Protein AF-A0A091C177-F1 (afdb_monomer_lite)

Foldseek 3Di:
DQDQDLVLLVVVLQDPDQLVNLVVQFVDHSVRSVCVSVVVDPSVPDDPRRRSRSSVVSVVVVVLVVVLVQQQAPFFDDWAADPVRFIKTWGDDPVWIKIQPRQDDNPCVVDVCQNVDSVSSSVSSVPTDPVRIDIGD

Structure (mmCIF, N/CA/C/O backbone):
data_AF-A0A091C177-F1
#
_entry.id   AF-A0A091C177-F1
#
loop_
_atom_site.group_PDB
_atom_site.id
_atom_site.type_symbol
_atom_site.label_atom_id
_atom_site.label_alt_id
_atom_site.label_comp_id
_atom_site.label_asym_id
_atom_site.label_entity_id
_atom_site.label_seq_id
_atom_site.pdbx_PDB_ins_code
_atom_site.Cartn_x
_atom_site.Cartn_y
_atom_site.Cartn_z
_atom_site.occupancy
_atom_site.B_iso_or_equiv
_atom_site.auth_seq_id
_atom_site.auth_comp_id
_atom_site.auth_asym_id
_atom_site.auth_atom_id
_atom_site.pdbx_PDB_model_num
ATOM 1 N N . MET A 1 1 ? -6.325 15.811 11.710 1.00 56.06 1 MET A N 1
ATOM 2 C CA . MET A 1 1 ? -7.305 15.049 12.516 1.00 56.06 1 MET A CA 1
ATOM 3 C C . MET A 1 1 ? -7.537 13.744 11.780 1.00 56.06 1 MET A C 1
ATOM 5 O O . MET A 1 1 ? -8.035 13.809 10.669 1.00 56.06 1 MET A O 1
ATOM 9 N N . THR A 1 2 ? -7.097 12.606 12.321 1.00 72.81 2 THR A N 1
ATOM 10 C CA . THR A 1 2 ? -7.284 11.295 11.669 1.00 72.81 2 THR A CA 1
ATOM 11 C C . THR A 1 2 ? -8.768 10.942 11.681 1.00 72.81 2 THR A C 1
ATOM 13 O O . THR A 1 2 ? -9.380 10.904 12.751 1.00 72.81 2 THR A O 1
ATOM 16 N N . ILE A 1 3 ? -9.354 10.725 10.505 1.00 87.75 3 ILE A N 1
ATOM 17 C CA . ILE A 1 3 ? -10.738 10.261 10.383 1.00 87.75 3 ILE A CA 1
ATOM 18 C C . ILE A 1 3 ? -10.734 8.756 10.652 1.00 87.75 3 ILE A C 1
ATOM 20 O O . ILE A 1 3 ? -9.985 8.013 10.029 1.00 87.75 3 ILE A O 1
ATOM 24 N N . ILE A 1 4 ? -11.548 8.297 11.602 1.00 92.19 4 ILE A N 1
ATOM 25 C CA . ILE A 1 4 ? -11.639 6.871 11.932 1.00 92.19 4 ILE A CA 1
ATOM 26 C C . ILE A 1 4 ? -12.693 6.213 11.040 1.00 92.19 4 ILE A C 1
ATOM 28 O O . ILE A 1 4 ? -13.881 6.503 11.179 1.00 92.19 4 ILE A O 1
ATOM 32 N N . ASP A 1 5 ? -12.261 5.288 10.181 1.00 94.62 5 ASP A N 1
ATOM 33 C CA . ASP A 1 5 ? -13.140 4.446 9.364 1.00 94.62 5 ASP A CA 1
ATOM 34 C C . ASP A 1 5 ? -13.092 2.986 9.839 1.00 94.62 5 ASP A C 1
ATOM 36 O O . ASP A 1 5 ? -12.139 2.235 9.613 1.00 94.62 5 ASP A O 1
ATOM 40 N N . THR A 1 6 ? -14.165 2.553 10.497 1.00 93.75 6 THR A N 1
ATOM 41 C CA . THR A 1 6 ? -14.271 1.199 11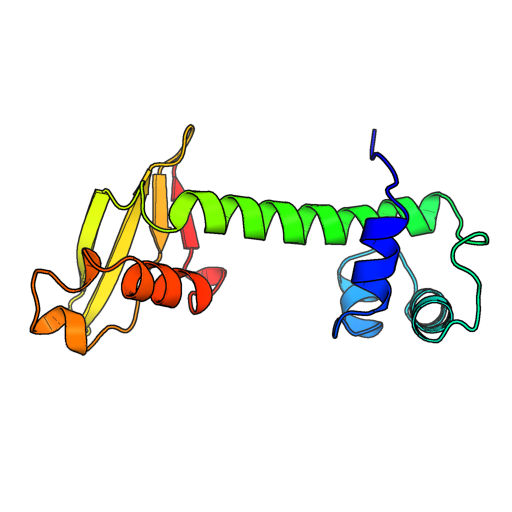.050 1.00 93.75 6 THR A CA 1
ATOM 42 C C . THR A 1 6 ? -14.369 0.110 9.982 1.00 93.75 6 THR A C 1
ATOM 44 O O . THR A 1 6 ? -14.003 -1.033 10.263 1.00 93.75 6 THR A O 1
ATOM 47 N N . LYS A 1 7 ? -14.814 0.422 8.755 1.00 95.81 7 LYS A N 1
ATOM 48 C CA . LYS A 1 7 ? -14.829 -0.548 7.648 1.00 95.81 7 LYS A CA 1
ATOM 49 C C . LYS A 1 7 ? -13.407 -0.857 7.196 1.00 95.81 7 LYS A C 1
ATOM 51 O O . LYS A 1 7 ? -13.072 -2.029 7.025 1.00 95.81 7 LYS A O 1
ATOM 56 N N . LYS A 1 8 ? -12.562 0.169 7.077 1.00 95.50 8 LYS A N 1
ATOM 57 C CA . LYS A 1 8 ? -11.148 0.000 6.716 1.00 95.50 8 LYS A CA 1
ATOM 58 C C . LYS A 1 8 ? -10.370 -0.742 7.800 1.00 95.50 8 LYS A C 1
ATOM 60 O O . LYS A 1 8 ? -9.674 -1.706 7.496 1.00 95.50 8 LYS A O 1
ATOM 65 N N . ILE A 1 9 ? -10.585 -0.401 9.075 1.00 96.44 9 ILE A N 1
ATOM 66 C CA . ILE A 1 9 ? -9.986 -1.152 10.193 1.00 96.44 9 ILE A CA 1
ATOM 67 C C . ILE A 1 9 ? -10.429 -2.623 10.162 1.00 96.44 9 ILE A C 1
ATOM 69 O O . ILE A 1 9 ? -9.623 -3.514 10.410 1.00 96.44 9 ILE A O 1
ATOM 73 N N . ARG A 1 10 ? -11.691 -2.915 9.820 1.00 96.06 10 ARG A N 1
ATOM 74 C CA . ARG A 1 10 ? -12.167 -4.301 9.685 1.00 96.06 10 ARG A CA 1
ATOM 75 C C . ARG A 1 10 ? -11.470 -5.046 8.542 1.00 96.06 10 ARG A C 1
ATOM 77 O O . ARG A 1 10 ? -11.151 -6.217 8.716 1.00 96.06 10 ARG A O 1
ATOM 84 N N . LYS A 1 11 ? -11.202 -4.383 7.412 1.00 95.88 11 LYS A N 1
ATOM 85 C CA . LYS A 1 11 ? -10.398 -4.949 6.315 1.00 95.88 11 LYS A CA 1
ATOM 86 C C . LYS A 1 11 ? -8.978 -5.273 6.794 1.00 95.88 11 LYS A C 1
ATOM 88 O O . LYS A 1 11 ? -8.536 -6.398 6.603 1.00 95.88 11 LYS A O 1
ATOM 93 N N . LEU A 1 12 ? -8.329 -4.344 7.503 1.00 95.19 12 LEU A N 1
ATOM 94 C CA . LEU A 1 12 ? -7.002 -4.544 8.100 1.00 95.19 12 LEU A CA 1
ATOM 95 C C . LEU A 1 12 ? -6.971 -5.697 9.118 1.00 95.19 12 LEU A C 1
ATOM 97 O O . LEU A 1 12 ? -6.009 -6.449 9.172 1.00 95.19 12 LEU A O 1
ATOM 101 N N . LEU A 1 13 ? -8.002 -5.850 9.952 1.00 96.00 13 LEU A N 1
ATOM 102 C CA . LEU A 1 13 ? -8.079 -6.951 10.925 1.00 96.00 13 LEU A CA 1
ATOM 103 C C . LEU A 1 13 ? -8.235 -8.326 10.261 1.00 96.00 13 LEU A C 1
ATOM 105 O O . LEU A 1 13 ? -7.887 -9.331 10.873 1.00 96.00 13 LEU A O 1
ATOM 109 N N . ASN A 1 14 ? -8.759 -8.360 9.037 1.00 95.19 14 ASN A N 1
ATOM 110 C CA . ASN A 1 14 ? -8.968 -9.576 8.259 1.00 95.19 14 ASN A CA 1
ATOM 111 C C . ASN A 1 14 ? -7.861 -9.823 7.218 1.00 95.19 14 ASN A C 1
ATOM 113 O O . ASN A 1 14 ? -8.000 -10.753 6.428 1.00 95.19 14 ASN A O 1
ATOM 117 N N . SER A 1 15 ? -6.808 -9.000 7.176 1.00 92.00 15 SER A N 1
ATOM 118 C CA . SER A 1 15 ? -5.679 -9.195 6.263 1.00 92.00 15 SER A CA 1
ATOM 119 C C . SER A 1 15 ? -4.655 -10.185 6.829 1.00 92.00 15 SER A C 1
ATOM 121 O O . SER A 1 15 ? -4.727 -10.592 7.994 1.00 92.00 15 SER A O 1
ATOM 123 N N . ASP A 1 16 ? -3.655 -10.527 6.016 1.00 91.06 16 ASP A N 1
ATOM 124 C CA . ASP A 1 16 ? -2.530 -11.381 6.415 1.00 91.06 16 ASP A CA 1
ATOM 125 C C . ASP A 1 16 ? -1.514 -10.665 7.328 1.00 91.06 16 ASP A C 1
ATOM 127 O O . ASP A 1 16 ? -0.491 -11.235 7.721 1.00 91.06 16 ASP A O 1
ATOM 131 N N . LEU A 1 17 ? -1.787 -9.412 7.716 1.00 90.38 17 LEU A N 1
ATOM 132 C CA . LEU A 1 17 ? -0.898 -8.644 8.571 1.00 90.38 17 LEU A CA 1
ATOM 133 C C . LEU A 1 17 ? -0.801 -9.274 9.968 1.00 90.38 17 LEU A C 1
ATOM 135 O O . LEU A 1 17 ? -1.779 -9.462 10.702 1.00 90.38 17 LEU A O 1
ATOM 139 N N . THR A 1 18 ? 0.429 -9.593 10.369 1.00 92.06 18 THR A N 1
ATOM 140 C CA . THR A 1 18 ? 0.668 -10.240 11.658 1.00 92.06 18 THR A CA 1
ATOM 141 C C . THR A 1 18 ? 0.549 -9.245 12.808 1.00 92.06 18 THR A C 1
ATOM 143 O O . THR A 1 18 ? 0.972 -8.089 12.723 1.00 92.06 18 THR A O 1
ATOM 146 N N . SER A 1 19 ? 0.069 -9.719 13.961 1.00 91.94 19 SER A N 1
ATOM 147 C CA . SER A 1 19 ? 0.010 -8.891 15.171 1.00 91.94 19 SER A CA 1
ATOM 148 C C . SER A 1 19 ? 1.390 -8.369 15.609 1.00 91.94 19 SER A C 1
ATOM 150 O O . SER A 1 19 ? 1.472 -7.338 16.275 1.00 91.94 19 SER A O 1
ATOM 152 N N . TYR A 1 20 ? 2.471 -9.083 15.263 1.00 90.81 20 TYR A N 1
ATOM 153 C CA . TYR A 1 20 ? 3.849 -8.640 15.497 1.00 90.81 20 TYR A CA 1
ATOM 154 C C . TYR A 1 20 ? 4.188 -7.415 14.644 1.00 90.81 20 TYR A C 1
ATOM 156 O O . TYR A 1 20 ? 4.653 -6.410 15.179 1.00 90.81 20 TYR A O 1
ATOM 164 N N . ARG A 1 21 ? 3.895 -7.466 13.338 1.00 87.31 21 ARG A N 1
ATOM 165 C CA . ARG A 1 21 ? 4.157 -6.355 12.416 1.00 87.31 21 ARG A CA 1
ATOM 166 C C . ARG A 1 21 ? 3.372 -5.104 12.807 1.00 87.31 21 ARG A C 1
ATOM 168 O O . ARG A 1 21 ? 3.950 -4.025 12.855 1.00 87.31 21 ARG A O 1
ATOM 175 N N . VAL A 1 22 ? 2.106 -5.249 13.200 1.00 93.00 22 VAL A N 1
ATOM 176 C CA . VAL A 1 22 ? 1.293 -4.125 13.704 1.00 93.00 22 VAL A CA 1
ATOM 177 C C . VAL A 1 22 ? 1.938 -3.447 14.912 1.00 93.00 22 VAL A C 1
ATOM 179 O O . VAL A 1 22 ? 1.945 -2.220 14.995 1.00 93.00 22 VAL A O 1
ATOM 182 N N . ALA A 1 23 ? 2.503 -4.221 15.841 1.00 90.56 23 ALA A N 1
ATOM 183 C CA . ALA A 1 23 ? 3.166 -3.675 17.024 1.00 90.56 23 ALA A CA 1
ATOM 184 C C . ALA A 1 23 ? 4.501 -2.971 16.711 1.00 90.56 23 ALA A C 1
ATOM 186 O O . ALA A 1 23 ? 4.928 -2.134 17.498 1.00 90.56 23 ALA A O 1
ATOM 187 N N . GLN A 1 24 ? 5.151 -3.294 15.586 1.00 89.38 24 GLN A N 1
ATOM 188 C CA . GLN A 1 24 ? 6.325 -2.557 15.094 1.00 89.38 24 GLN A CA 1
ATOM 189 C C . GLN A 1 24 ? 5.925 -1.225 14.451 1.00 89.38 24 GLN A C 1
ATOM 191 O O . GLN A 1 24 ? 6.602 -0.219 14.633 1.00 89.38 24 GLN A O 1
ATOM 196 N N . LEU A 1 25 ? 4.810 -1.215 13.717 1.00 90.31 25 LEU A N 1
ATOM 197 C CA . LEU A 1 25 ? 4.337 -0.040 12.979 1.00 90.31 25 LEU A CA 1
ATOM 198 C C . LEU A 1 25 ? 3.561 0.956 13.851 1.00 90.31 25 LEU A C 1
ATOM 200 O O . LEU A 1 25 ? 3.379 2.110 13.471 1.00 90.31 25 LEU A O 1
ATOM 204 N N . THR A 1 26 ? 3.066 0.523 15.011 1.00 93.94 26 THR A N 1
ATOM 205 C CA . THR A 1 26 ? 2.142 1.314 15.831 1.00 93.94 26 THR A CA 1
ATOM 206 C C . THR A 1 26 ? 2.409 1.170 17.319 1.00 93.94 26 THR A C 1
ATOM 208 O O . THR A 1 26 ? 3.128 0.290 17.780 1.00 93.94 26 THR A O 1
ATOM 211 N N . LYS A 1 27 ? 1.734 1.995 18.122 1.00 94.69 27 LYS A N 1
ATOM 212 C CA . LYS A 1 27 ? 1.747 1.873 19.589 1.00 94.69 27 LYS A CA 1
ATOM 213 C C . LYS A 1 27 ? 0.760 0.824 20.123 1.00 94.69 27 LYS A C 1
ATOM 215 O O . LYS A 1 27 ? 0.524 0.764 21.336 1.00 94.69 27 LYS A O 1
ATOM 220 N N . VAL A 1 28 ? 0.144 0.019 19.254 1.00 96.56 28 VAL A N 1
ATOM 221 C CA . VAL A 1 28 ? -0.798 -1.035 19.646 1.00 96.56 28 VAL A CA 1
ATOM 222 C C . VAL A 1 28 ? -0.021 -2.281 20.052 1.00 96.56 28 VAL A C 1
ATOM 224 O O . VAL A 1 28 ? 0.712 -2.873 19.270 1.00 96.56 28 VAL A O 1
ATOM 227 N N . LYS A 1 29 ? -0.202 -2.721 21.300 1.00 96.50 29 LYS A N 1
ATOM 228 C CA . LYS A 1 29 ? 0.448 -3.941 21.796 1.00 96.50 29 LYS A CA 1
ATOM 229 C C . LYS A 1 29 ? -0.064 -5.169 21.038 1.00 96.50 29 LYS A C 1
ATOM 231 O O . LYS A 1 29 ? -1.273 -5.316 20.856 1.00 96.50 29 LYS A O 1
ATOM 236 N N . GLN A 1 30 ? 0.832 -6.105 20.727 1.00 96.12 30 GLN A N 1
ATOM 237 C CA . GLN A 1 30 ? 0.514 -7.346 20.010 1.00 96.12 30 GLN A CA 1
ATOM 238 C C . GLN A 1 30 ? -0.718 -8.098 20.567 1.00 96.12 30 GLN A C 1
ATOM 240 O O . GLN A 1 30 ? -1.605 -8.419 19.774 1.00 96.12 30 GLN A O 1
ATOM 245 N N . PRO A 1 31 ? -0.879 -8.317 21.895 1.00 97.06 31 PRO A N 1
ATOM 246 C CA . PRO A 1 31 ? -2.052 -9.027 22.416 1.00 97.06 31 PRO A CA 1
ATOM 247 C C . PRO A 1 31 ? -3.366 -8.262 22.221 1.00 97.06 31 PRO A C 1
ATOM 249 O O . PRO A 1 31 ? -4.429 -8.872 22.173 1.00 97.06 31 PRO A O 1
ATOM 252 N N . VAL A 1 32 ? -3.306 -6.929 22.137 1.00 97.00 32 VAL A N 1
ATOM 253 C CA . VAL A 1 32 ? -4.487 -6.083 21.928 1.00 97.00 32 VAL A CA 1
ATOM 254 C C . VAL A 1 32 ? -4.988 -6.250 20.499 1.00 97.00 32 VAL A C 1
ATOM 256 O O . VAL A 1 32 ? -6.158 -6.564 20.313 1.00 97.00 32 VAL A O 1
ATOM 259 N N . TYR A 1 33 ? -4.110 -6.111 19.502 1.00 97.31 33 TYR A N 1
ATOM 260 C CA . TYR A 1 33 ? -4.486 -6.322 18.102 1.00 97.31 33 TYR A CA 1
ATOM 261 C C . TYR A 1 33 ? -4.951 -7.763 17.851 1.00 97.31 33 TYR A C 1
ATOM 263 O O . TYR A 1 33 ? -6.009 -7.967 17.263 1.00 97.31 33 TYR A O 1
ATOM 271 N N . TYR A 1 34 ? -4.227 -8.755 18.385 1.00 97.06 34 TYR A N 1
ATOM 272 C CA . TYR A 1 34 ? -4.573 -10.172 18.243 1.00 97.06 34 TYR A CA 1
ATOM 273 C C . TYR A 1 34 ? -6.007 -10.487 18.703 1.00 97.06 34 TYR A C 1
ATOM 275 O O . TYR A 1 34 ? -6.724 -11.234 18.040 1.00 97.06 34 TYR A O 1
ATOM 283 N N . ARG A 1 35 ? -6.464 -9.886 19.812 1.00 97.50 35 ARG A N 1
ATOM 284 C CA . ARG A 1 35 ? -7.843 -10.061 20.302 1.00 97.50 35 ARG A CA 1
ATOM 285 C C . ARG A 1 35 ? -8.886 -9.555 19.308 1.00 97.50 35 ARG A C 1
ATOM 287 O O . ARG A 1 35 ? -9.888 -10.236 19.107 1.00 97.50 35 ARG A O 1
ATOM 294 N N . TYR A 1 36 ? -8.658 -8.397 18.687 1.00 97.38 36 TYR A N 1
ATOM 295 C CA . TYR A 1 36 ? -9.551 -7.878 17.647 1.00 97.38 36 TYR A CA 1
ATOM 296 C C . TYR A 1 36 ? -9.500 -8.746 16.385 1.00 97.38 36 TYR A C 1
ATOM 298 O O . TYR A 1 36 ? -10.549 -9.112 15.865 1.00 97.38 36 TYR A O 1
ATOM 306 N N . GLN A 1 37 ? -8.302 -9.147 15.948 1.00 96.38 37 GLN A N 1
ATOM 307 C CA . GLN A 1 37 ? -8.092 -10.004 14.774 1.00 96.38 37 GLN A CA 1
ATOM 308 C C . GLN A 1 37 ? -8.787 -11.368 14.919 1.00 96.38 37 GLN A C 1
ATOM 310 O O . GLN A 1 37 ? -9.349 -11.893 13.967 1.00 96.38 37 GLN A O 1
ATOM 315 N N . LYS A 1 38 ? -8.796 -11.948 16.125 1.00 96.19 38 LYS A N 1
ATOM 316 C CA . LYS A 1 38 ? -9.501 -13.209 16.417 1.00 96.19 38 LYS A CA 1
ATOM 317 C C . LYS A 1 38 ? -10.976 -13.033 16.788 1.00 96.19 38 LYS A C 1
ATOM 319 O O . LYS A 1 38 ? -11.615 -14.013 17.160 1.00 96.19 38 LYS A O 1
ATOM 324 N N . GLY A 1 39 ? -11.510 -11.810 16.755 1.00 94.50 39 GLY A N 1
ATOM 325 C CA . GLY A 1 39 ? -12.892 -11.525 17.154 1.00 94.50 39 GLY A CA 1
ATOM 326 C C . GLY A 1 39 ? -13.183 -11.742 18.645 1.00 94.50 39 GLY A C 1
ATOM 327 O O . GLY A 1 39 ? -14.340 -11.749 19.050 1.00 94.50 39 GLY A O 1
ATOM 328 N N . GLN A 1 40 ? -12.153 -11.894 19.486 1.00 96.81 40 GLN A N 1
ATOM 329 C CA . GLN A 1 40 ? -12.296 -12.025 20.943 1.00 96.81 40 GLN A CA 1
ATOM 330 C C . GLN A 1 40 ? -12.756 -10.717 21.594 1.00 96.81 40 GLN A C 1
ATOM 332 O O . GLN A 1 40 ? -13.230 -10.704 22.727 1.00 96.81 40 GLN A O 1
ATOM 337 N N . THR A 1 41 ? -12.560 -9.591 20.911 1.00 94.88 41 THR A N 1
ATOM 338 C CA . THR A 1 41 ? -13.070 -8.284 21.319 1.00 94.88 41 THR A CA 1
ATOM 339 C C . THR A 1 41 ? -13.777 -7.650 20.121 1.00 94.88 41 THR A C 1
ATOM 341 O O . THR A 1 41 ? -13.152 -7.535 19.065 1.00 94.88 41 THR A O 1
ATOM 344 N N . PRO A 1 42 ? -15.054 -7.244 20.254 1.00 95.19 42 PRO A N 1
ATOM 345 C CA . PRO A 1 42 ? -15.772 -6.547 19.190 1.00 95.19 42 PRO A CA 1
ATOM 346 C C . PRO A 1 42 ? -15.075 -5.237 18.811 1.00 95.19 42 PRO A C 1
ATOM 348 O O . PRO A 1 42 ? -14.548 -4.540 19.683 1.00 95.19 42 PRO A O 1
ATOM 351 N N . ILE A 1 43 ? -15.088 -4.880 17.525 1.00 93.56 43 ILE A N 1
ATOM 352 C CA . ILE A 1 43 ? -14.471 -3.634 17.039 1.00 93.56 43 ILE A CA 1
ATOM 353 C C . ILE A 1 43 ? -15.176 -2.400 17.622 1.00 93.56 43 ILE A C 1
ATOM 355 O O . ILE A 1 43 ? -14.560 -1.358 17.809 1.00 93.56 43 ILE A O 1
ATOM 359 N N . GLU A 1 44 ? -16.453 -2.539 17.976 1.00 93.75 44 GLU A N 1
ATOM 360 C CA . GLU A 1 44 ? -17.284 -1.523 18.620 1.00 93.75 44 GLU A CA 1
ATOM 361 C C . GLU A 1 44 ? -16.750 -1.145 20.015 1.00 93.75 44 GLU A C 1
ATOM 363 O O . GLU A 1 44 ? -16.981 -0.036 20.487 1.00 93.75 44 GLU A O 1
ATOM 368 N N . ASN A 1 45 ? -15.973 -2.036 20.646 1.00 95.62 45 ASN A N 1
ATOM 369 C CA . ASN A 1 45 ? -15.316 -1.802 21.934 1.00 95.62 45 ASN A CA 1
ATOM 370 C C . ASN A 1 45 ? -13.886 -1.242 21.782 1.00 95.62 45 ASN A C 1
ATOM 372 O O . ASN A 1 45 ? -13.149 -1.138 22.767 1.00 95.62 45 ASN A O 1
ATOM 376 N N . MET A 1 46 ? -13.462 -0.901 20.560 1.00 95.69 46 MET A N 1
ATOM 377 C CA . MET A 1 46 ? -12.135 -0.356 20.295 1.00 95.69 46 MET A CA 1
ATOM 378 C C . MET A 1 46 ? -11.993 1.067 20.837 1.00 95.69 46 MET A C 1
ATOM 380 O O . MET A 1 46 ? -12.818 1.943 20.593 1.00 95.69 46 MET A O 1
ATOM 384 N N . THR A 1 47 ? -10.896 1.328 21.550 1.00 96.12 47 THR A N 1
ATOM 385 C CA . THR A 1 47 ? -10.596 2.694 22.005 1.00 96.12 47 THR A CA 1
ATOM 386 C C . THR A 1 47 ? -10.188 3.578 20.827 1.00 96.12 47 THR A C 1
ATOM 388 O O . THR A 1 47 ? -9.486 3.120 19.924 1.00 96.12 47 THR A O 1
ATOM 391 N N . LEU A 1 48 ? -10.522 4.871 20.885 1.00 95.44 48 LEU A N 1
ATOM 392 C CA . LEU A 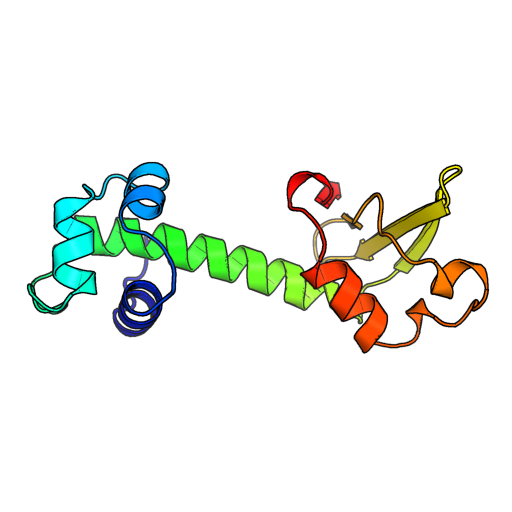1 48 ? -10.127 5.851 19.861 1.00 95.44 48 LEU A CA 1
ATOM 393 C C . LEU A 1 48 ? -8.612 5.875 19.619 1.00 95.44 48 LEU A C 1
ATOM 395 O O . LEU A 1 48 ? -8.169 6.029 18.486 1.00 95.44 48 LEU A O 1
ATOM 399 N N . LYS A 1 49 ? -7.810 5.667 20.672 1.00 95.25 49 LYS A N 1
ATOM 400 C CA . LYS A 1 49 ? -6.350 5.582 20.561 1.00 95.25 49 LYS A CA 1
ATOM 401 C C . LYS A 1 49 ? -5.914 4.399 19.696 1.00 95.25 49 LYS A C 1
ATOM 403 O O . LYS A 1 49 ? -5.053 4.566 18.844 1.00 95.25 49 LYS A O 1
ATOM 408 N N . VAL A 1 50 ? -6.492 3.215 19.914 1.00 96.62 50 VAL A N 1
ATOM 409 C CA . VAL A 1 50 ? -6.180 2.028 19.101 1.00 96.62 50 VAL A CA 1
ATOM 410 C C . VAL A 1 50 ? -6.670 2.234 17.672 1.00 96.62 50 VAL A C 1
ATOM 412 O O . VAL A 1 50 ? -5.901 2.018 16.745 1.00 96.62 50 VAL A O 1
ATOM 415 N N . ALA A 1 51 ? -7.898 2.721 17.495 1.00 97.06 51 ALA A N 1
ATOM 416 C CA . ALA A 1 51 ? -8.458 2.980 16.174 1.00 97.06 51 ALA A CA 1
ATOM 417 C C . ALA A 1 51 ? -7.613 3.981 15.366 1.00 97.06 51 ALA A C 1
ATOM 419 O O . ALA A 1 51 ? -7.308 3.726 14.208 1.00 97.06 51 ALA A O 1
ATOM 420 N N . SER A 1 52 ? -7.168 5.078 15.987 1.00 96.06 52 SER A N 1
ATOM 421 C CA . SER A 1 52 ? -6.303 6.068 15.336 1.00 96.06 52 SER A CA 1
ATOM 422 C C . SER A 1 52 ? -4.942 5.494 14.946 1.00 96.06 52 SER A C 1
ATOM 424 O O . SER A 1 52 ? -4.439 5.826 13.881 1.00 96.06 52 SER A O 1
ATOM 426 N N . GLU A 1 53 ? -4.343 4.638 15.774 1.00 96.44 53 GLU A N 1
ATOM 427 C CA . GLU A 1 53 ? -3.071 3.989 15.441 1.00 96.44 53 GLU A CA 1
ATOM 428 C C . GLU A 1 53 ? -3.221 2.985 14.288 1.00 96.44 53 GLU A C 1
ATOM 430 O O . GLU A 1 53 ? -2.362 2.940 13.416 1.00 96.44 53 GLU A O 1
ATOM 435 N N . LEU A 1 54 ? -4.321 2.226 14.237 1.00 96.38 54 LEU A N 1
ATOM 436 C CA . LEU A 1 54 ? -4.593 1.307 13.126 1.00 96.38 54 LEU A CA 1
ATOM 437 C C . LEU A 1 54 ? -4.903 2.046 11.820 1.00 96.38 54 LEU A C 1
ATOM 439 O O . LEU A 1 54 ? -4.464 1.604 10.763 1.00 96.38 54 LEU A O 1
ATOM 443 N N . MET A 1 55 ? -5.590 3.191 11.888 1.00 95.75 55 MET A N 1
ATOM 444 C CA . MET A 1 55 ? -5.819 4.034 10.711 1.00 95.75 55 MET A CA 1
ATOM 445 C C . MET A 1 55 ? -4.521 4.532 10.075 1.00 95.75 55 MET A C 1
ATOM 447 O O . MET A 1 55 ? -4.492 4.679 8.865 1.00 95.75 55 MET A O 1
ATOM 451 N N . LYS A 1 56 ? -3.433 4.713 10.835 1.00 93.00 56 LYS A N 1
ATOM 452 C CA . LYS A 1 56 ? -2.133 5.070 10.242 1.00 93.00 56 LYS A CA 1
ATOM 453 C C . LYS A 1 56 ? -1.618 3.990 9.295 1.00 93.00 56 LYS A C 1
ATOM 455 O O . LYS A 1 56 ? -1.076 4.323 8.254 1.00 93.00 56 LYS A O 1
ATOM 460 N N . ILE A 1 57 ? -1.798 2.711 9.640 1.00 92.19 57 ILE A N 1
ATOM 461 C CA . ILE A 1 57 ? -1.405 1.603 8.754 1.00 92.19 57 ILE A CA 1
ATOM 462 C C . ILE A 1 57 ? -2.265 1.627 7.491 1.00 92.19 57 ILE A C 1
ATOM 464 O O . ILE A 1 57 ? -1.733 1.528 6.396 1.00 92.19 57 ILE A O 1
ATOM 468 N N . VAL A 1 58 ? -3.579 1.805 7.650 1.00 91.75 58 VAL A N 1
ATOM 469 C CA . VAL A 1 58 ? -4.510 1.913 6.519 1.00 91.75 58 VAL A CA 1
ATOM 470 C C . VAL A 1 58 ? -4.113 3.062 5.593 1.00 91.75 58 VAL A C 1
ATOM 472 O O . VAL A 1 58 ? -4.053 2.873 4.389 1.00 91.75 58 VAL A O 1
ATOM 475 N N . GLU A 1 59 ? -3.815 4.237 6.147 1.00 88.38 59 GLU A N 1
ATOM 476 C CA . GLU A 1 59 ? -3.373 5.406 5.382 1.00 88.38 59 GLU A CA 1
ATOM 477 C C . GLU A 1 59 ? -2.025 5.155 4.694 1.00 88.38 59 GLU A C 1
ATOM 479 O O . GLU A 1 59 ? -1.830 5.601 3.571 1.00 88.38 59 GLU A O 1
ATOM 484 N N . MET A 1 60 ? -1.092 4.434 5.326 1.00 82.75 60 MET A N 1
ATOM 485 C CA . MET A 1 60 ? 0.164 4.034 4.683 1.00 82.75 60 MET A CA 1
ATOM 486 C C . MET A 1 60 ? -0.087 3.094 3.500 1.00 82.75 60 MET A C 1
ATOM 488 O O . MET A 1 60 ? 0.432 3.351 2.423 1.00 82.75 60 MET A O 1
ATOM 492 N N . GLU A 1 61 ? -0.907 2.053 3.676 1.00 80.19 61 GLU A N 1
ATOM 493 C CA . GLU A 1 61 ? -1.268 1.124 2.597 1.00 80.19 61 GLU A CA 1
ATOM 494 C C . GLU A 1 61 ? -2.008 1.838 1.460 1.00 80.19 61 GLU A C 1
ATOM 496 O O . GLU A 1 61 ? -1.710 1.596 0.297 1.00 80.19 61 GLU A O 1
ATOM 501 N N . GLU A 1 62 ? -2.938 2.742 1.774 1.00 78.88 62 GLU A N 1
ATOM 502 C CA . GLU A 1 62 ? -3.657 3.545 0.779 1.00 78.88 62 GLU A CA 1
ATOM 503 C C . GLU A 1 62 ? -2.740 4.532 0.065 1.00 78.88 62 GLU A C 1
ATOM 505 O O . GLU A 1 62 ? -2.816 4.619 -1.147 1.00 78.88 62 GLU A O 1
ATOM 510 N N . ASN A 1 63 ? -1.820 5.204 0.758 1.00 69.56 63 ASN A N 1
ATOM 511 C CA . ASN A 1 63 ? -0.846 6.079 0.102 1.00 69.56 63 ASN A CA 1
ATOM 512 C C . ASN A 1 63 ? 0.117 5.292 -0.793 1.00 69.56 63 ASN A C 1
ATOM 514 O O . ASN A 1 63 ? 0.481 5.775 -1.862 1.00 69.56 63 ASN A O 1
ATOM 518 N N . THR A 1 64 ? 0.538 4.093 -0.382 1.00 65.44 64 THR A N 1
ATOM 519 C CA . THR A 1 64 ? 1.331 3.209 -1.242 1.00 65.44 64 THR A CA 1
ATOM 520 C C . THR A 1 64 ? 0.505 2.757 -2.443 1.00 65.44 64 THR A C 1
ATOM 522 O O . THR A 1 64 ? 0.985 2.869 -3.563 1.00 65.44 64 THR A O 1
ATOM 525 N N . MET A 1 65 ? -0.744 2.319 -2.250 1.00 59.69 65 MET A N 1
ATOM 526 C CA . MET A 1 65 ? -1.634 1.930 -3.350 1.00 59.69 65 MET A CA 1
ATOM 527 C C . MET A 1 65 ? -1.926 3.091 -4.301 1.00 59.69 65 MET A C 1
ATOM 529 O O . MET A 1 65 ? -1.810 2.883 -5.498 1.00 59.69 65 MET A O 1
ATOM 533 N N . ASP A 1 66 ? -2.233 4.290 -3.802 1.00 61.31 66 ASP A N 1
ATOM 534 C CA . ASP A 1 66 ? -2.488 5.493 -4.604 1.00 61.31 66 ASP A CA 1
ATOM 535 C C . ASP A 1 66 ? -1.229 5.905 -5.374 1.00 61.31 66 ASP A C 1
ATOM 537 O O . ASP A 1 66 ? -1.311 6.208 -6.563 1.00 61.31 66 ASP A O 1
ATOM 541 N N . ARG A 1 67 ? -0.045 5.864 -4.739 1.00 57.28 67 ARG A N 1
ATOM 542 C CA . ARG A 1 67 ? 1.236 6.066 -5.435 1.00 57.28 67 ARG A CA 1
ATOM 543 C C . ARG A 1 67 ? 1.391 5.048 -6.554 1.00 57.28 67 ARG A C 1
ATOM 545 O O . ARG A 1 67 ? 1.630 5.450 -7.682 1.00 57.28 67 ARG A O 1
ATOM 552 N N . MET A 1 68 ? 1.191 3.761 -6.283 1.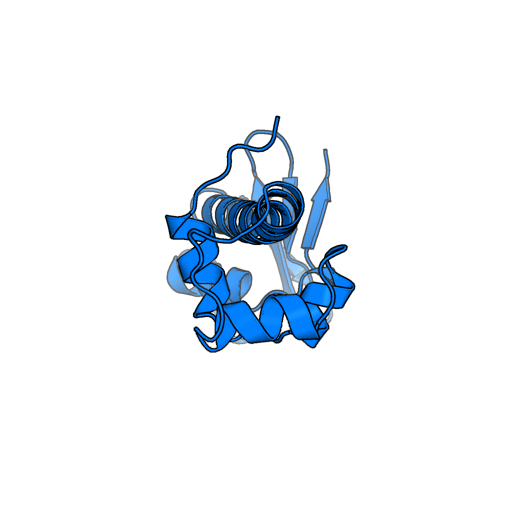00 59.22 68 MET A N 1
ATOM 553 C CA . MET A 1 68 ? 1.292 2.738 -7.319 1.00 59.22 68 MET A CA 1
ATOM 554 C C . MET A 1 68 ? 0.229 2.952 -8.413 1.00 59.22 68 MET A C 1
ATOM 556 O O . MET A 1 68 ? 0.565 2.936 -9.584 1.00 59.22 68 MET A O 1
ATOM 560 N N . GLU A 1 69 ? -1.027 3.253 -8.082 1.00 58.97 69 GLU A N 1
ATOM 561 C CA . GLU A 1 69 ? -2.123 3.531 -9.030 1.00 58.97 69 GLU A CA 1
ATOM 562 C C . GLU A 1 69 ? -1.858 4.745 -9.928 1.00 58.97 69 GLU A C 1
ATOM 564 O O . GLU A 1 69 ? -2.179 4.711 -11.118 1.00 58.97 69 GLU A O 1
ATOM 569 N N . ILE A 1 70 ? -1.177 5.766 -9.407 1.00 54.41 70 ILE A N 1
ATOM 570 C CA . ILE A 1 70 ? -0.676 6.902 -10.188 1.00 54.41 70 ILE A CA 1
ATOM 571 C C . ILE A 1 70 ? 0.459 6.476 -11.133 1.00 54.41 70 ILE A C 1
ATOM 573 O O . ILE A 1 70 ? 0.511 6.958 -12.264 1.00 54.41 70 ILE A O 1
ATOM 577 N N . LEU A 1 71 ? 1.345 5.563 -10.731 1.00 60.78 71 LEU A N 1
ATOM 578 C CA . LEU A 1 71 ? 2.432 5.068 -11.590 1.00 60.78 71 LEU A CA 1
ATOM 579 C C . LEU A 1 71 ? 1.930 4.097 -12.676 1.00 60.78 71 LEU A C 1
ATOM 581 O O . LEU A 1 71 ? 2.532 3.982 -13.738 1.00 60.78 71 LEU A O 1
ATOM 585 N N . LYS A 1 72 ? 0.787 3.437 -12.467 1.00 57.34 72 LYS A N 1
ATOM 586 C CA . LYS A 1 72 ? 0.389 2.192 -13.150 1.00 57.34 72 LYS A CA 1
ATOM 587 C C . LYS A 1 72 ? 0.128 2.190 -14.661 1.00 57.34 72 LYS A C 1
ATOM 589 O O . LYS A 1 72 ? -0.250 1.138 -15.147 1.00 57.34 72 LYS A O 1
ATOM 594 N N . PHE A 1 73 ? 0.346 3.269 -15.425 1.00 56.56 73 PHE A N 1
ATOM 595 C CA . PHE A 1 73 ? 0.540 3.202 -16.898 1.00 56.56 73 PHE A CA 1
ATOM 596 C C . PHE A 1 73 ? 0.610 4.580 -17.560 1.00 56.56 73 PHE A C 1
ATOM 598 O O . PHE A 1 73 ? 1.382 4.810 -18.480 1.00 56.56 73 PHE A O 1
ATOM 605 N N . LYS A 1 74 ? -0.267 5.505 -17.152 1.00 63.84 74 LYS A N 1
ATOM 606 C CA . LYS A 1 74 ? -0.487 6.764 -17.896 1.00 63.84 74 LYS A CA 1
ATOM 607 C C . LYS A 1 74 ? 0.669 7.752 -17.796 1.00 63.84 74 LYS A C 1
ATOM 609 O O . LYS A 1 74 ? 0.684 8.731 -18.532 1.00 63.84 74 LYS A O 1
ATOM 614 N N . ASN A 1 75 ? 1.565 7.492 -16.859 1.00 76.62 75 ASN A N 1
ATOM 615 C CA . ASN A 1 75 ? 2.579 8.423 -16.423 1.00 76.62 75 ASN A CA 1
ATOM 616 C C . ASN A 1 75 ? 3.993 7.903 -16.671 1.00 76.62 75 ASN A C 1
ATOM 618 O O . ASN A 1 75 ? 4.918 8.617 -16.312 1.00 76.62 75 ASN A O 1
ATOM 622 N N . LEU A 1 76 ? 4.169 6.703 -17.246 1.00 87.44 76 LEU A N 1
ATOM 623 C CA . LEU A 1 76 ? 5.488 6.235 -17.673 1.00 87.44 76 LEU A CA 1
ATOM 624 C C . LEU A 1 76 ? 5.970 7.149 -18.806 1.00 87.44 76 LEU A C 1
ATOM 626 O O . LEU A 1 76 ? 5.334 7.228 -19.855 1.00 87.44 76 LEU A O 1
ATOM 630 N N . MET A 1 77 ? 7.053 7.876 -18.554 1.00 87.56 77 MET A N 1
ATOM 631 C CA . MET A 1 77 ? 7.610 8.877 -19.460 1.00 87.56 77 MET A CA 1
ATOM 632 C C . MET A 1 77 ? 8.791 8.320 -20.240 1.00 87.56 77 MET A C 1
ATOM 634 O O . MET A 1 77 ? 8.862 8.508 -21.452 1.00 87.56 77 MET A O 1
ATOM 638 N N . ASN A 1 78 ? 9.707 7.649 -19.540 1.00 89.81 78 ASN A N 1
ATOM 639 C CA . ASN A 1 78 ? 10.933 7.116 -20.113 1.00 89.81 78 ASN A CA 1
ATOM 640 C C . ASN A 1 78 ? 11.274 5.761 -19.492 1.00 89.81 78 ASN A C 1
ATOM 642 O O . ASN A 1 78 ? 10.906 5.459 -18.356 1.00 89.81 78 ASN A O 1
ATOM 646 N N . THR A 1 79 ? 12.042 4.982 -20.244 1.00 90.88 79 THR A N 1
ATOM 647 C CA . THR A 1 79 ? 12.643 3.728 -19.794 1.00 90.88 79 THR A CA 1
ATOM 648 C C . THR A 1 79 ? 14.127 3.752 -20.123 1.00 90.88 79 THR A C 1
ATOM 650 O O . THR A 1 79 ? 14.493 4.079 -21.255 1.00 90.88 79 THR A O 1
ATOM 653 N N . TYR A 1 80 ? 14.975 3.389 -19.169 1.00 91.06 80 TYR A N 1
ATOM 654 C CA . TYR A 1 80 ? 16.426 3.393 -19.326 1.00 91.06 80 TYR A CA 1
ATOM 655 C C . TYR A 1 80 ? 16.969 1.986 -19.110 1.00 91.06 80 TYR A C 1
ATOM 657 O O . TYR A 1 80 ? 16.634 1.353 -18.119 1.00 91.06 80 TYR A O 1
ATOM 665 N N . ALA A 1 81 ? 17.802 1.499 -20.025 1.00 90.56 81 ALA A N 1
ATOM 666 C CA . ALA A 1 81 ? 18.488 0.224 -19.849 1.00 90.56 81 ALA A CA 1
ATOM 667 C C . ALA A 1 81 ? 19.790 0.429 -19.064 1.00 90.56 81 ALA A C 1
ATOM 669 O O . ALA A 1 81 ? 20.604 1.283 -19.431 1.00 90.56 81 ALA A O 1
ATOM 670 N N . ASN A 1 82 ? 19.991 -0.370 -18.019 1.00 90.62 82 ASN A N 1
ATOM 671 C CA . ASN A 1 82 ? 21.206 -0.393 -17.212 1.00 90.62 82 ASN A CA 1
ATOM 672 C C . ASN A 1 82 ? 22.234 -1.383 -17.785 1.00 90.62 82 ASN A C 1
ATOM 674 O O . ASN A 1 82 ? 21.909 -2.285 -18.560 1.00 90.62 82 ASN A O 1
ATOM 678 N N . GLU A 1 83 ? 23.503 -1.230 -17.395 1.00 88.62 83 GLU A N 1
ATOM 679 C CA . GLU A 1 83 ? 24.600 -2.090 -17.876 1.00 88.62 83 GLU A CA 1
ATOM 680 C C . GLU A 1 83 ? 24.464 -3.557 -17.435 1.00 88.62 83 GLU A C 1
ATOM 682 O O . GLU A 1 83 ? 24.996 -4.452 -18.094 1.00 88.62 83 GLU A O 1
ATOM 687 N N . ASP A 1 84 ? 23.755 -3.810 -16.335 1.00 88.06 84 ASP A N 1
ATOM 688 C CA . ASP A 1 84 ? 23.511 -5.144 -15.782 1.00 88.06 84 ASP A CA 1
ATOM 689 C C . ASP A 1 84 ? 22.299 -5.860 -16.402 1.00 88.06 84 ASP A C 1
ATOM 691 O O . ASP A 1 84 ? 22.006 -6.997 -16.037 1.00 88.06 84 ASP A O 1
ATOM 695 N N . GLY A 1 85 ? 21.630 -5.229 -17.372 1.00 85.38 85 GLY A N 1
ATOM 696 C CA . GLY A 1 85 ? 20.459 -5.777 -18.054 1.00 85.38 85 GLY A CA 1
ATOM 697 C C . GLY A 1 85 ? 19.129 -5.489 -17.357 1.00 85.38 85 GLY A C 1
ATOM 698 O O . GLY A 1 85 ? 18.089 -5.909 -17.865 1.00 85.38 85 GLY A O 1
ATOM 699 N N . THR A 1 86 ? 19.137 -4.764 -16.236 1.00 91.31 86 THR A N 1
ATOM 700 C CA . THR A 1 86 ? 17.913 -4.235 -15.625 1.00 91.31 86 THR A CA 1
ATOM 701 C C . THR A 1 86 ? 17.446 -2.954 -16.320 1.00 91.31 86 THR A C 1
ATOM 703 O O . THR A 1 86 ? 18.152 -2.371 -17.148 1.00 91.31 86 THR A O 1
ATOM 706 N N . MET A 1 87 ? 16.229 -2.519 -15.999 1.00 92.00 87 MET A N 1
ATOM 707 C CA . MET A 1 87 ? 15.621 -1.309 -16.545 1.00 92.00 87 MET A CA 1
ATOM 708 C C . MET A 1 87 ? 15.235 -0.343 -15.421 1.00 92.00 87 MET A C 1
ATOM 710 O O . MET A 1 87 ? 14.669 -0.756 -14.414 1.00 92.00 87 MET A O 1
ATOM 714 N N . ASP A 1 88 ? 15.450 0.951 -15.630 1.00 93.19 88 ASP A N 1
ATOM 715 C CA . ASP A 1 88 ? 14.875 2.002 -14.796 1.00 93.19 88 ASP A CA 1
ATOM 716 C C . ASP A 1 88 ? 13.651 2.601 -15.492 1.00 93.19 88 ASP A C 1
ATOM 718 O O . ASP A 1 88 ? 13.707 3.000 -16.660 1.00 93.19 88 ASP A O 1
ATOM 722 N N . LEU A 1 89 ? 12.541 2.695 -14.767 1.00 92.31 89 LEU A N 1
ATOM 723 C CA . LEU A 1 89 ? 11.279 3.237 -15.261 1.00 92.31 89 LEU A CA 1
ATOM 724 C C . LEU A 1 89 ? 11.018 4.601 -14.622 1.00 92.31 89 LEU A C 1
ATOM 726 O O . LEU A 1 89 ? 10.968 4.716 -13.398 1.00 92.31 89 LEU A O 1
ATOM 730 N N . GLU A 1 90 ? 10.836 5.633 -15.443 1.00 92.38 90 GLU A N 1
ATOM 731 C CA . GLU A 1 90 ? 10.570 6.997 -14.984 1.00 92.38 90 GLU A CA 1
ATOM 732 C C . GLU A 1 90 ? 9.104 7.360 -15.167 1.00 92.38 90 GLU A C 1
ATOM 734 O O . GLU A 1 90 ? 8.578 7.362 -16.281 1.00 92.38 90 GLU A O 1
ATOM 739 N N . PHE A 1 91 ? 8.468 7.762 -14.076 1.00 89.44 91 PHE A N 1
ATOM 740 C CA . PHE A 1 91 ? 7.073 8.144 -14.046 1.00 89.44 91 PHE A CA 1
ATOM 741 C C . PHE A 1 91 ? 6.887 9.588 -13.582 1.00 89.44 91 PHE A C 1
ATOM 743 O O . PHE A 1 91 ? 7.530 10.043 -12.635 1.00 89.44 91 PHE A O 1
ATOM 750 N N . GLN A 1 92 ? 5.926 10.290 -14.178 1.00 84.31 92 GLN A N 1
ATOM 751 C CA . GLN A 1 92 ? 5.545 11.638 -13.760 1.00 84.31 92 GLN A CA 1
ATOM 752 C C . GLN A 1 92 ? 4.295 11.615 -12.867 1.00 84.31 92 GLN A C 1
ATOM 754 O O . GLN A 1 92 ? 3.188 11.342 -13.328 1.00 84.31 92 GLN A O 1
ATOM 759 N N . SER A 1 93 ? 4.444 11.963 -11.588 1.00 73.44 93 SER A N 1
ATOM 760 C CA . SER A 1 93 ? 3.311 12.313 -10.721 1.00 73.44 93 SER A CA 1
ATOM 761 C C . SER A 1 93 ? 2.911 13.780 -10.932 1.00 73.44 93 SER A C 1
ATOM 763 O O . SER A 1 93 ? 3.585 14.548 -11.618 1.00 73.44 93 SER A O 1
ATOM 765 N N . THR A 1 94 ? 1.811 14.192 -10.302 1.00 71.62 94 THR A N 1
ATOM 766 C CA . THR A 1 94 ? 1.316 15.580 -10.319 1.00 71.62 94 THR A CA 1
ATOM 767 C C . THR A 1 94 ? 2.350 16.581 -9.788 1.00 71.62 94 THR A C 1
ATOM 769 O O . THR A 1 94 ? 2.361 17.735 -10.207 1.00 71.62 94 THR A O 1
ATOM 772 N N . ASP A 1 95 ? 3.192 16.149 -8.854 1.00 76.75 95 ASP A N 1
ATOM 773 C CA . ASP A 1 95 ? 4.036 16.995 -8.012 1.00 76.75 95 ASP A CA 1
ATOM 774 C C . ASP A 1 95 ? 5.516 16.592 -7.984 1.00 76.75 95 ASP A C 1
ATOM 776 O O . ASP A 1 95 ? 6.310 17.306 -7.386 1.00 76.75 95 ASP A O 1
ATOM 780 N N . LYS A 1 96 ? 5.883 15.465 -8.598 1.00 81.12 96 LYS A N 1
ATOM 781 C CA . LYS A 1 96 ? 7.233 14.890 -8.525 1.00 81.12 96 LYS A CA 1
ATOM 782 C C . LYS A 1 96 ? 7.479 13.871 -9.627 1.00 81.12 96 LYS A C 1
ATOM 784 O O . LYS A 1 96 ? 6.527 13.328 -10.197 1.00 81.12 96 LYS A O 1
ATOM 789 N N . THR A 1 97 ? 8.744 13.564 -9.860 1.00 88.00 97 THR A N 1
ATOM 790 C CA . THR A 1 97 ? 9.168 12.437 -10.693 1.00 88.00 97 THR A CA 1
ATOM 791 C C . THR A 1 97 ? 9.464 11.238 -9.800 1.00 88.00 97 THR A C 1
ATOM 793 O O . THR A 1 97 ? 10.057 11.375 -8.731 1.00 88.00 97 THR A O 1
ATOM 796 N N . VAL A 1 98 ? 9.019 10.057 -10.215 1.00 88.19 98 VAL A N 1
ATOM 797 C CA . VAL A 1 98 ? 9.247 8.802 -9.498 1.00 88.19 98 VAL A CA 1
ATOM 798 C C . VAL A 1 98 ? 10.020 7.859 -10.402 1.00 88.19 98 VAL A C 1
ATOM 800 O O . VAL A 1 98 ? 9.630 7.655 -11.548 1.00 88.19 98 VAL A O 1
ATOM 803 N N . PHE A 1 99 ? 11.083 7.264 -9.880 1.00 91.25 99 PHE A N 1
ATOM 804 C CA . PHE A 1 99 ? 11.839 6.223 -10.559 1.00 91.25 99 PHE A CA 1
ATOM 805 C C . PHE A 1 99 ? 11.602 4.888 -9.869 1.00 91.25 99 PHE A C 1
ATOM 807 O O . PHE A 1 99 ? 11.627 4.809 -8.643 1.00 91.25 99 PHE A O 1
ATOM 814 N N . ILE A 1 100 ? 11.402 3.845 -10.665 1.00 91.12 100 ILE A N 1
ATOM 815 C CA . ILE A 1 100 ? 11.518 2.460 -10.216 1.00 91.12 100 ILE A CA 1
ATOM 816 C C . ILE A 1 100 ? 12.807 1.927 -10.821 1.00 91.12 100 ILE A C 1
ATOM 818 O O . ILE A 1 100 ? 12.931 1.877 -12.046 1.00 91.12 100 ILE A O 1
ATOM 822 N N . ARG A 1 101 ? 13.776 1.618 -9.964 1.00 92.81 101 ARG A N 1
ATOM 823 C CA . ARG A 1 101 ? 15.123 1.201 -10.349 1.00 92.81 101 ARG A CA 1
ATOM 824 C C . ARG A 1 101 ? 15.218 -0.314 -10.477 1.00 92.81 101 ARG A C 1
ATOM 826 O O . ARG A 1 101 ? 14.419 -1.039 -9.890 1.00 92.81 101 ARG A O 1
ATOM 833 N N . ASN A 1 102 ? 16.234 -0.774 -11.203 1.00 92.75 102 ASN A N 1
ATOM 834 C CA . ASN A 1 102 ? 16.666 -2.176 -11.216 1.00 92.75 102 ASN A CA 1
ATOM 835 C C . ASN A 1 102 ? 15.562 -3.186 -11.595 1.00 92.75 102 ASN A C 1
ATOM 837 O O . ASN A 1 102 ? 15.543 -4.314 -11.105 1.00 92.75 102 ASN A O 1
ATOM 841 N N . VAL A 1 103 ? 14.631 -2.811 -12.476 1.00 91.75 103 VAL A N 1
ATOM 842 C CA . VAL A 1 103 ? 13.531 -3.691 -12.888 1.00 91.75 103 VAL A CA 1
ATOM 843 C C . VAL A 1 103 ? 14.067 -4.823 -13.760 1.00 91.75 103 VAL A C 1
ATOM 845 O O . VAL A 1 103 ? 14.593 -4.591 -14.851 1.00 91.75 103 VAL A O 1
ATOM 848 N N . GLU A 1 104 ? 13.892 -6.064 -13.309 1.00 90.44 104 GLU A N 1
ATOM 849 C CA . GLU A 1 104 ? 14.208 -7.253 -14.099 1.00 90.44 104 GLU A CA 1
ATOM 850 C C . GLU A 1 104 ? 13.169 -7.439 -15.217 1.00 90.44 104 GLU A C 1
ATOM 852 O O . GLU A 1 104 ? 12.001 -7.750 -14.974 1.00 90.44 104 GLU A O 1
ATOM 857 N N . ALA A 1 105 ? 13.589 -7.246 -16.469 1.00 84.69 105 ALA A N 1
ATOM 858 C CA . ALA A 1 105 ? 12.719 -7.389 -17.634 1.00 84.69 105 ALA A CA 1
ATOM 859 C C . ALA A 1 105 ? 13.491 -7.945 -18.839 1.00 84.69 105 ALA A C 1
ATOM 861 O O . ALA A 1 105 ? 13.712 -7.250 -19.830 1.00 84.69 105 ALA A O 1
ATOM 862 N N . GLU A 1 106 ? 13.884 -9.221 -18.768 1.00 81.50 106 GLU A N 1
ATOM 863 C CA . GLU A 1 106 ? 14.628 -9.907 -19.841 1.00 81.50 106 GLU A CA 1
ATOM 864 C C . GLU A 1 106 ? 13.938 -9.798 -21.215 1.00 81.50 106 GLU A C 1
ATOM 866 O O . GLU A 1 106 ? 14.594 -9.687 -22.252 1.00 81.50 106 GLU A O 1
ATOM 871 N N . GLU A 1 107 ? 12.603 -9.797 -21.227 1.00 82.44 107 GLU A N 1
ATOM 872 C CA . GLU A 1 107 ? 11.796 -9.675 -22.443 1.00 82.44 107 GLU A CA 1
ATOM 873 C C . GLU A 1 107 ? 11.853 -8.262 -23.051 1.00 82.44 107 GLU A C 1
ATOM 875 O O . GLU A 1 107 ? 11.860 -8.130 -24.275 1.00 82.44 107 GLU A O 1
ATOM 880 N N . ALA A 1 108 ? 12.003 -7.216 -22.227 1.00 82.38 108 ALA A N 1
ATOM 881 C CA . ALA A 1 108 ? 12.091 -5.828 -22.689 1.00 82.38 108 ALA A CA 1
ATOM 882 C C . ALA A 1 108 ? 13.364 -5.548 -23.498 1.00 82.38 108 ALA A C 1
ATOM 884 O O . ALA A 1 108 ? 13.376 -4.670 -24.356 1.00 82.38 108 ALA A O 1
ATOM 885 N N . VAL A 1 109 ? 14.435 -6.315 -23.265 1.00 76.69 109 VAL A N 1
ATOM 886 C CA . VAL A 1 109 ? 15.710 -6.178 -23.993 1.00 76.69 109 VAL A CA 1
ATOM 887 C C . VAL A 1 109 ? 15.535 -6.442 -25.492 1.00 76.69 109 VAL A C 1
ATOM 889 O O . VAL A 1 109 ? 16.264 -5.885 -26.312 1.00 76.69 109 VAL A O 1
ATOM 892 N N . ASN A 1 110 ? 14.574 -7.294 -25.860 1.00 82.44 110 ASN A N 1
ATOM 893 C CA . ASN A 1 110 ? 14.364 -7.737 -27.238 1.00 82.44 110 ASN A CA 1
ATOM 894 C C . ASN A 1 110 ? 13.061 -7.210 -27.860 1.00 82.44 110 ASN A C 1
ATOM 896 O O . ASN A 1 110 ? 12.776 -7.540 -29.012 1.00 82.44 110 ASN A O 1
ATOM 900 N N . ASP A 1 111 ? 12.286 -6.411 -27.125 1.00 85.75 111 ASP A N 1
ATOM 901 C CA . ASP A 1 111 ? 11.007 -5.864 -27.572 1.00 85.75 111 ASP A CA 1
AT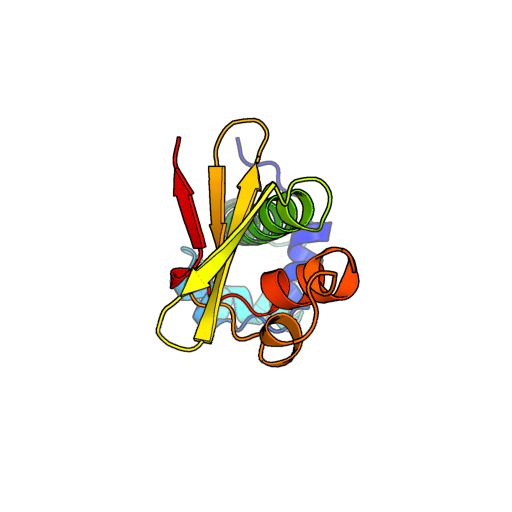OM 902 C C . ASP A 1 111 ? 10.878 -4.389 -27.170 1.00 85.75 111 ASP A C 1
ATOM 904 O O . ASP A 1 111 ? 10.605 -4.043 -26.021 1.00 85.75 111 ASP A O 1
ATOM 908 N N . GLU A 1 112 ? 11.050 -3.509 -28.158 1.00 82.50 112 GLU A N 1
ATOM 909 C CA . GLU A 1 112 ? 10.957 -2.056 -27.987 1.00 82.50 112 GLU A CA 1
ATOM 910 C C . GLU A 1 112 ? 9.556 -1.577 -27.567 1.00 82.50 112 GLU A C 1
ATOM 912 O O . GLU A 1 112 ? 9.432 -0.479 -27.029 1.00 82.50 112 GLU A O 1
ATOM 917 N N . PHE A 1 113 ? 8.515 -2.398 -27.764 1.00 86.69 113 PHE A N 1
ATOM 918 C CA . PHE A 1 113 ? 7.134 -2.103 -27.371 1.00 86.69 113 PHE A CA 1
ATOM 919 C C . PHE A 1 113 ? 6.728 -2.791 -26.064 1.00 86.69 113 PHE A C 1
ATOM 921 O O . PHE A 1 113 ? 5.576 -2.676 -25.645 1.00 86.69 113 PHE A O 1
ATOM 928 N N . TYR A 1 114 ? 7.643 -3.494 -25.389 1.00 89.44 114 TYR A N 1
ATOM 929 C CA . TYR A 1 114 ? 7.327 -4.253 -24.178 1.00 89.44 114 TYR A CA 1
ATOM 930 C C . TYR A 1 114 ? 6.637 -3.397 -23.105 1.00 89.44 114 TYR A C 1
ATOM 932 O O . TYR A 1 114 ? 5.679 -3.839 -22.468 1.00 89.44 114 TYR A O 1
ATOM 940 N N . TRP A 1 115 ? 7.086 -2.151 -22.935 1.00 89.44 115 TRP A N 1
ATOM 941 C CA . TRP A 1 115 ? 6.540 -1.210 -21.953 1.00 89.44 115 TRP A CA 1
ATOM 942 C C . TRP A 1 115 ? 5.289 -0.455 -22.425 1.00 89.44 115 TRP A C 1
ATOM 944 O O . TRP A 1 115 ? 4.641 0.210 -21.616 1.00 89.44 115 TRP A O 1
ATOM 954 N N . ASP A 1 116 ? 4.885 -0.608 -23.688 1.00 84.94 116 ASP A N 1
ATOM 955 C CA . ASP A 1 116 ? 3.599 -0.097 -24.178 1.00 84.94 116 ASP A CA 1
ATOM 956 C C . ASP A 1 116 ? 2.424 -0.963 -23.683 1.00 84.94 116 ASP A C 1
ATOM 958 O O . ASP A 1 116 ? 1.269 -0.514 -23.673 1.00 84.94 116 ASP A O 1
ATOM 962 N N . ASP A 1 117 ? 2.691 -2.197 -23.230 1.00 86.25 117 ASP A N 1
ATOM 963 C CA . ASP A 1 117 ? 1.693 -3.031 -22.565 1.00 86.25 117 ASP A CA 1
ATOM 964 C C . ASP A 1 117 ? 1.528 -2.624 -21.094 1.00 86.25 117 ASP A C 1
ATOM 966 O O . ASP A 1 117 ? 2.413 -2.769 -20.245 1.00 86.25 117 ASP A O 1
ATOM 970 N N . LYS A 1 118 ? 0.306 -2.192 -20.776 1.00 81.69 118 LYS A N 1
ATOM 971 C CA . LYS A 1 118 ? -0.171 -1.902 -19.419 1.00 81.69 118 LYS A CA 1
ATOM 972 C C . LYS A 1 118 ? 0.186 -2.977 -18.413 1.00 81.69 118 LYS A C 1
ATOM 974 O O . LYS A 1 118 ? 0.547 -2.647 -17.290 1.00 81.69 118 LYS A O 1
ATOM 979 N N . ASN A 1 119 ? 0.043 -4.241 -18.788 1.00 83.81 119 ASN A N 1
ATOM 980 C CA . ASN A 1 119 ? 0.242 -5.357 -17.878 1.00 83.81 119 ASN A CA 1
ATOM 981 C C . ASN A 1 119 ? 1.718 -5.523 -17.509 1.00 83.81 119 ASN A C 1
ATOM 983 O O . ASN A 1 119 ? 2.010 -5.876 -16.370 1.00 83.81 119 ASN A O 1
ATOM 987 N N . ASN A 1 120 ? 2.636 -5.210 -18.425 1.00 88.62 120 ASN A N 1
ATOM 988 C CA . ASN A 1 120 ? 4.072 -5.297 -18.174 1.00 88.62 120 ASN A CA 1
ATOM 989 C C . ASN A 1 120 ? 4.526 -4.187 -17.224 1.00 88.62 120 ASN A C 1
ATOM 991 O O . ASN A 1 120 ? 5.182 -4.466 -16.221 1.00 88.62 120 ASN A O 1
ATOM 995 N N . VAL A 1 121 ? 4.086 -2.948 -17.470 1.00 86.88 121 VAL A N 1
ATOM 996 C CA . VAL A 1 121 ? 4.330 -1.809 -16.565 1.00 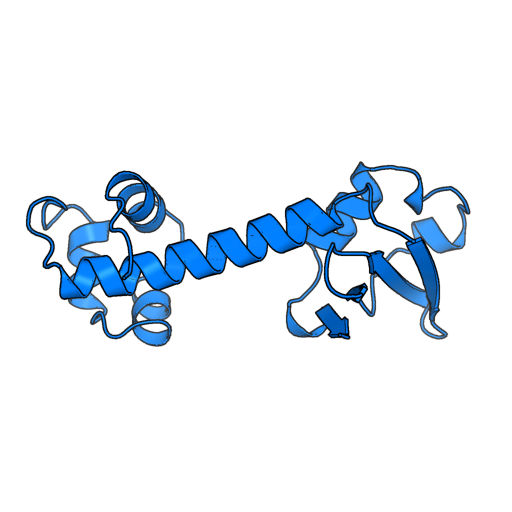86.88 121 VAL A CA 1
ATOM 997 C C . VAL A 1 121 ? 3.725 -2.077 -15.186 1.00 86.88 121 VAL A C 1
ATOM 999 O O . VAL A 1 121 ? 4.371 -1.880 -14.161 1.00 86.88 121 VAL A O 1
ATOM 1002 N N . GLN A 1 122 ? 2.489 -2.578 -15.157 1.00 82.56 122 GLN A N 1
ATOM 1003 C CA . GLN A 1 122 ? 1.788 -2.940 -13.931 1.00 82.56 122 GLN A CA 1
ATOM 1004 C C . GLN A 1 122 ? 2.562 -3.976 -13.113 1.00 82.56 122 GLN A C 1
ATOM 1006 O O . GLN A 1 122 ? 2.731 -3.806 -11.907 1.00 82.56 122 GLN A O 1
ATOM 1011 N N . LYS A 1 123 ? 3.032 -5.034 -13.776 1.00 85.25 123 LYS A N 1
ATOM 1012 C CA . LYS A 1 123 ? 3.808 -6.099 -13.150 1.00 85.25 123 LYS A CA 1
ATOM 1013 C C . LYS A 1 123 ? 5.106 -5.557 -12.551 1.00 85.25 123 LYS A C 1
ATOM 1015 O O . LYS A 1 123 ? 5.365 -5.817 -11.384 1.00 85.25 123 LYS A O 1
ATOM 1020 N N . ALA A 1 124 ? 5.855 -4.747 -13.302 1.00 87.50 124 ALA A N 1
ATOM 1021 C CA . ALA A 1 124 ? 7.083 -4.119 -12.812 1.00 87.50 124 ALA A CA 1
ATOM 1022 C C . ALA A 1 124 ? 6.850 -3.265 -11.556 1.00 87.50 124 ALA A C 1
ATOM 1024 O O . ALA A 1 124 ? 7.641 -3.304 -10.624 1.00 87.50 124 ALA A O 1
ATOM 1025 N N . ILE A 1 125 ? 5.737 -2.531 -11.507 1.00 82.38 125 ILE A N 1
ATOM 1026 C CA . ILE A 1 125 ? 5.365 -1.717 -10.343 1.00 82.38 125 ILE A CA 1
ATOM 1027 C C . ILE A 1 125 ? 4.989 -2.587 -9.137 1.00 82.38 125 ILE A C 1
ATOM 1029 O O . ILE A 1 125 ? 5.351 -2.262 -8.012 1.00 82.38 125 ILE A O 1
ATOM 1033 N N . ASP A 1 126 ? 4.237 -3.668 -9.353 1.00 80.62 126 ASP A N 1
ATOM 1034 C CA . ASP A 1 126 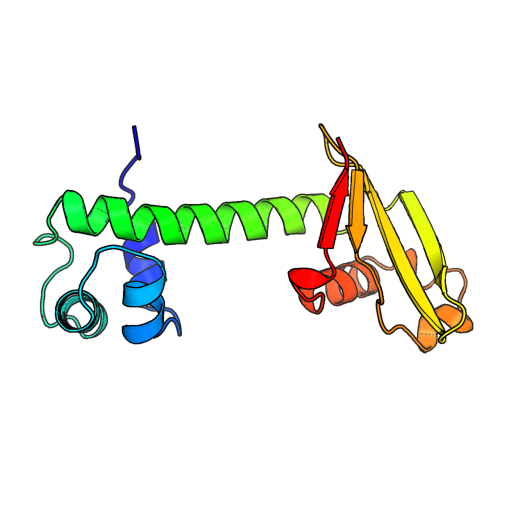? 3.786 -4.545 -8.265 1.00 80.62 126 ASP A CA 1
ATOM 1035 C C . ASP A 1 126 ? 4.921 -5.402 -7.682 1.00 80.62 126 ASP A C 1
ATOM 1037 O O . ASP A 1 126 ? 4.858 -5.784 -6.513 1.00 80.62 126 ASP A O 1
ATOM 1041 N N . GLU A 1 127 ? 5.936 -5.712 -8.490 1.00 84.69 127 GLU A N 1
ATOM 1042 C CA . GLU A 1 127 ? 7.107 -6.502 -8.096 1.00 84.69 127 GLU A CA 1
ATOM 1043 C C . GLU A 1 127 ? 8.262 -5.639 -7.554 1.00 84.69 127 GLU A C 1
ATOM 1045 O O . GLU A 1 127 ? 9.199 -6.190 -6.978 1.00 84.69 127 GLU A O 1
ATOM 1050 N N . ALA A 1 128 ? 8.189 -4.309 -7.684 1.00 83.75 128 ALA A N 1
ATOM 1051 C CA . ALA A 1 128 ? 9.223 -3.393 -7.213 1.00 83.75 128 ALA A CA 1
ATOM 1052 C C . ALA A 1 128 ? 9.384 -3.426 -5.684 1.00 83.75 128 ALA A C 1
ATOM 1054 O O . ALA A 1 128 ? 8.411 -3.279 -4.933 1.00 83.75 128 ALA A O 1
ATOM 1055 N N . ASP A 1 129 ? 10.629 -3.541 -5.213 1.00 81.00 129 ASP A N 1
ATOM 1056 C CA . ASP A 1 129 ? 10.929 -3.300 -3.805 1.00 81.00 129 ASP A CA 1
ATOM 1057 C C . ASP A 1 129 ? 10.815 -1.800 -3.504 1.00 81.00 129 ASP A C 1
ATOM 1059 O O . ASP A 1 129 ? 11.211 -0.935 -4.281 1.00 81.00 129 ASP A O 1
ATOM 1063 N N . SER A 1 130 ? 10.296 -1.486 -2.323 1.00 76.75 130 SER A N 1
ATOM 1064 C CA . SER A 1 130 ? 10.240 -0.134 -1.780 1.00 76.75 130 SER A CA 1
ATOM 1065 C C . SER A 1 130 ? 11.596 0.574 -1.707 1.00 76.75 130 SER A C 1
ATOM 1067 O O . SER A 1 130 ? 11.619 1.802 -1.739 1.00 76.75 130 SER A O 1
ATOM 1069 N N . GLU A 1 131 ? 12.700 -0.170 -1.589 1.00 82.75 131 GLU A N 1
ATOM 1070 C CA . GLU A 1 131 ? 14.057 0.395 -1.575 1.00 82.75 131 GLU A CA 1
ATOM 1071 C C . GLU A 1 131 ? 14.528 0.857 -2.966 1.00 82.75 131 GLU A C 1
ATOM 1073 O O . GLU A 1 131 ? 15.344 1.773 -3.049 1.00 82.75 131 GLU A O 1
ATOM 1078 N N . ASP A 1 132 ? 13.965 0.296 -4.040 1.00 86.88 132 ASP A N 1
ATOM 1079 C CA . ASP A 1 132 ? 14.276 0.642 -5.434 1.00 86.88 132 ASP A CA 1
ATOM 1080 C C . ASP A 1 132 ? 13.369 1.754 -5.994 1.00 86.88 132 ASP A C 1
ATOM 1082 O O . ASP A 1 132 ? 13.481 2.140 -7.161 1.00 86.88 132 ASP A O 1
ATOM 1086 N N . ILE A 1 133 ? 12.465 2.296 -5.171 1.00 87.19 133 ILE A N 1
ATOM 1087 C CA . ILE A 1 133 ? 11.579 3.400 -5.547 1.00 87.19 133 ILE A CA 1
ATOM 1088 C C . ILE A 1 133 ? 12.174 4.723 -5.060 1.00 87.19 133 ILE A C 1
ATOM 1090 O O . ILE A 1 133 ? 12.237 5.002 -3.861 1.00 87.19 133 ILE A O 1
ATOM 1094 N N . GLU A 1 134 ? 12.542 5.582 -6.005 1.00 89.00 134 GLU A N 1
ATOM 1095 C CA . GLU A 1 134 ? 13.090 6.912 -5.747 1.00 89.00 134 GLU A CA 1
ATOM 1096 C C . GLU A 1 134 ? 12.074 7.997 -6.121 1.00 89.00 134 GLU A C 1
ATOM 1098 O O . GLU A 1 134 ? 11.439 7.941 -7.172 1.00 89.00 134 GLU A O 1
ATOM 1103 N N . GLU A 1 135 ? 11.933 9.018 -5.276 1.00 86.19 135 GLU A N 1
ATOM 1104 C CA . GLU A 1 135 ? 11.073 10.174 -5.537 1.00 86.19 135 GLU A CA 1
ATOM 1105 C C . GLU A 1 135 ? 11.904 11.458 -5.555 1.00 86.19 135 GLU A C 1
ATOM 1107 O O . GLU A 1 135 ? 12.608 11.756 -4.589 1.00 86.19 135 GLU A O 1
ATOM 1112 N N . VAL A 1 136 ? 11.789 12.227 -6.637 1.00 85.31 136 VAL A N 1
ATOM 1113 C CA . VAL A 1 136 ? 12.524 13.477 -6.862 1.00 85.31 136 VAL A CA 1
ATOM 1114 C C . VAL A 1 136 ? 11.523 14.622 -7.040 1.00 85.31 136 VAL A C 1
ATOM 1116 O O . VAL A 1 136 ? 10.654 14.549 -7.910 1.00 85.31 136 VAL A O 1
ATOM 1119 N N . GLU A 1 137 ? 11.632 15.649 -6.190 1.00 76.56 137 GLU A N 1
ATOM 1120 C CA . GLU A 1 137 ? 10.836 16.894 -6.249 1.00 76.56 137 GLU A CA 1
ATOM 1121 C C . GLU A 1 137 ? 11.280 17.839 -7.377 1.00 76.56 137 GLU A C 1
ATOM 1123 O O . GLU A 1 137 ? 12.506 17.963 -7.612 1.00 76.56 137 GLU A O 1
#

Sequence (137 aa):
MTIIDTKKIRKLLNSDLTSYRVAQLTKVKQPVYYRYQKGQTPIENMTLKVASELMKIVEMEENTMDRMEILKFKNLMNTYANEDGTMDLEFQSTDKTVFIRNVEAEEAVNDEFYWDDKNNVQKAIDEADSEDIEEVE

Radius of gyration: 19.13 Å; chains: 1; bounding box: 42×30×50 Å

pLDDT: mean 86.7, std 10.51, range [54.41, 97.5]

Organism: NCBI:txid1302649

Secondary structure (DSSP, 8-state):
-----HHHHHHHHTSS--HHHHHHHSS--HHHHHHHHTTSS-GGG--HHHHHHHHHHHHHHHHHHHHHHHHSSTTEEEEEE-TTS-EEEEEE-SS-EEEEEEE--TTGGG-TTGGGSHHHHHHHHHH--GGGEEEE-